Protein AF-A0A820EG96-F1 (afdb_monomer_lite)

Organism: NCBI:txid433720

Sequence (138 aa):
MASVIARRNSLLDKIDKATQRHNLHNPLIAQINEWEDMMIEKIKIVADNTRQQVSQLVNSKRTKLSDDFKRFSQELANLRETENFIEADLNQMKYKLNEFNHELKHITKPVLVELHTELSNQIVWNQLIYVEEKSNHT

pLDDT: mean 74.97, std 13.77, range [34.19, 92.5]

Structure (mmCIF, N/CA/C/O backbone):
data_AF-A0A820EG96-F1
#
_entry.id   AF-A0A820EG96-F1
#
loop_
_atom_site.group_PDB
_atom_site.id
_atom_site.type_symbol
_atom_site.label_atom_id
_atom_site.label_alt_id
_atom_site.label_comp_id
_atom_site.label_asym_id
_atom_site.label_entity_id
_atom_site.label_seq_id
_atom_site.pdbx_PDB_ins_code
_atom_site.Cartn_x
_atom_site.Cartn_y
_atom_site.Cartn_z
_atom_site.occupancy
_atom_site.B_iso_or_equiv
_atom_site.auth_seq_id
_atom_site.auth_comp_id
_atom_site.auth_asym_id
_atom_site.auth_atom_id
_atom_site.pdbx_PDB_model_num
ATOM 1 N N . MET A 1 1 ? 46.942 -15.707 -59.838 1.00 58.66 1 MET A N 1
ATOM 2 C CA . MET A 1 1 ? 45.638 -16.007 -59.193 1.00 58.66 1 MET A CA 1
ATOM 3 C C . MET A 1 1 ? 45.721 -16.034 -57.669 1.00 58.66 1 MET A C 1
ATOM 5 O O . MET A 1 1 ? 44.940 -15.328 -57.045 1.00 58.66 1 MET A O 1
ATOM 9 N N . ALA A 1 2 ? 46.670 -16.755 -57.059 1.00 68.75 2 ALA A N 1
ATOM 10 C CA . ALA A 1 2 ? 46.791 -16.850 -55.594 1.00 68.75 2 ALA A CA 1
ATOM 11 C C . ALA A 1 2 ? 46.919 -15.490 -54.866 1.00 68.75 2 ALA A C 1
ATOM 13 O O . ALA A 1 2 ? 46.276 -15.277 -53.842 1.00 68.75 2 ALA A O 1
ATOM 14 N N . SER A 1 3 ? 47.666 -14.531 -55.427 1.00 73.88 3 SER A N 1
ATOM 15 C CA . SER A 1 3 ? 47.844 -13.190 -54.839 1.00 73.88 3 SER A CA 1
ATOM 16 C C . SER A 1 3 ? 46.573 -12.330 -54.849 1.00 73.88 3 SER A C 1
ATOM 18 O O . SER A 1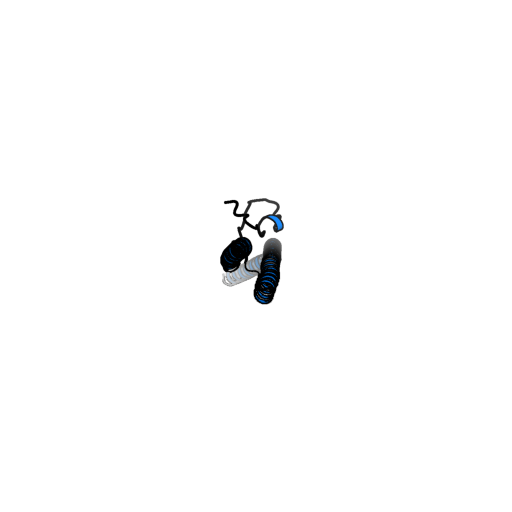 3 ? 46.343 -11.551 -53.927 1.00 73.88 3 SER A O 1
ATOM 20 N N . VAL A 1 4 ? 45.716 -12.494 -55.861 1.00 78.38 4 VAL A N 1
ATOM 21 C CA . VAL A 1 4 ? 44.434 -11.779 -55.971 1.00 78.38 4 VAL A CA 1
ATOM 22 C C . VAL A 1 4 ? 43.435 -12.330 -54.955 1.00 78.38 4 VAL A C 1
ATOM 24 O O . VAL A 1 4 ? 42.755 -11.558 -54.283 1.00 78.38 4 VAL A O 1
ATOM 27 N N . ILE A 1 5 ? 43.406 -13.654 -54.778 1.00 80.00 5 ILE A N 1
ATOM 28 C CA . ILE A 1 5 ? 42.559 -14.328 -53.785 1.00 80.00 5 ILE A CA 1
ATOM 29 C C . ILE A 1 5 ? 42.993 -13.950 -52.362 1.00 80.00 5 ILE A C 1
ATOM 31 O O . ILE A 1 5 ? 42.150 -13.586 -51.545 1.00 80.00 5 ILE A O 1
ATOM 35 N N . ALA A 1 6 ? 44.300 -13.937 -52.077 1.00 84.69 6 ALA A N 1
ATOM 36 C CA . ALA A 1 6 ? 44.825 -13.507 -50.780 1.00 84.69 6 ALA A CA 1
ATOM 37 C C . ALA A 1 6 ? 44.468 -12.042 -50.466 1.00 84.69 6 ALA A C 1
ATOM 39 O O . ALA A 1 6 ? 44.037 -11.724 -49.357 1.00 84.69 6 ALA A O 1
ATOM 40 N N . ARG A 1 7 ? 44.574 -11.151 -51.461 1.00 82.31 7 ARG A N 1
ATOM 41 C CA . ARG A 1 7 ? 44.208 -9.736 -51.309 1.00 82.31 7 ARG A CA 1
ATOM 42 C C . ARG A 1 7 ? 42.705 -9.546 -51.095 1.00 82.31 7 ARG A C 1
ATOM 44 O O . ARG A 1 7 ? 42.323 -8.757 -50.237 1.00 82.31 7 ARG A O 1
ATOM 51 N N . ARG A 1 8 ? 41.864 -10.295 -51.818 1.00 84.31 8 ARG A N 1
ATOM 52 C CA . ARG A 1 8 ? 40.404 -10.319 -51.626 1.00 84.31 8 ARG A CA 1
ATOM 53 C C . ARG A 1 8 ? 40.036 -10.787 -50.216 1.00 84.31 8 ARG A C 1
ATOM 55 O O . ARG A 1 8 ? 39.231 -10.139 -49.560 1.00 84.31 8 ARG A O 1
ATOM 62 N N . ASN A 1 9 ? 40.650 -11.863 -49.732 1.00 85.69 9 ASN A N 1
ATOM 63 C CA . ASN A 1 9 ? 40.362 -12.398 -48.400 1.00 85.69 9 ASN A CA 1
ATOM 64 C C . ASN A 1 9 ? 40.822 -11.444 -47.286 1.00 85.69 9 ASN A C 1
ATOM 66 O O . ASN A 1 9 ? 40.102 -11.252 -46.314 1.00 85.69 9 ASN A O 1
ATOM 70 N N . SER A 1 10 ? 41.966 -10.772 -47.457 1.00 88.12 10 SER A N 1
ATOM 71 C CA . SER A 1 10 ? 42.413 -9.729 -46.522 1.00 88.12 10 SER A CA 1
ATOM 72 C C . SER A 1 10 ? 41.486 -8.506 -46.510 1.00 88.12 10 SER A C 1
ATOM 74 O O . SER A 1 10 ? 41.287 -7.897 -45.462 1.00 88.12 10 SER A O 1
ATOM 76 N N . LEU A 1 11 ? 40.912 -8.140 -47.659 1.00 82.69 11 LEU A N 1
ATOM 77 C CA . LEU A 1 11 ? 39.917 -7.070 -47.746 1.00 82.69 11 LEU A CA 1
ATOM 78 C C . LEU A 1 11 ? 38.616 -7.443 -47.031 1.00 82.69 11 LEU A C 1
ATOM 80 O O . LEU A 1 11 ? 38.100 -6.618 -46.285 1.00 82.69 11 LEU A O 1
ATOM 84 N N . LEU A 1 12 ? 38.130 -8.672 -47.209 1.00 82.94 12 LEU A N 1
ATOM 85 C CA . LEU A 1 12 ? 36.940 -9.163 -46.507 1.00 82.94 12 LEU A CA 1
ATOM 86 C C . LEU A 1 12 ? 37.137 -9.157 -44.990 1.00 82.94 12 LEU A C 1
ATOM 88 O O . LEU A 1 12 ? 36.329 -8.569 -44.286 1.00 82.94 12 LEU A O 1
ATOM 92 N N . ASP A 1 13 ? 38.266 -9.671 -44.499 1.00 88.94 13 ASP A N 1
ATOM 93 C CA . ASP A 1 13 ? 38.586 -9.661 -43.064 1.00 88.94 13 ASP A CA 1
ATOM 94 C C . ASP A 1 13 ? 38.656 -8.233 -42.482 1.00 88.94 13 ASP A C 1
ATOM 96 O O . ASP A 1 13 ? 38.220 -7.980 -41.359 1.00 88.94 13 ASP A O 1
ATOM 100 N N . LYS A 1 14 ? 39.154 -7.258 -43.256 1.00 87.25 14 LYS A N 1
ATOM 101 C CA . LYS A 1 14 ? 39.162 -5.844 -42.844 1.00 87.25 14 LYS A CA 1
ATOM 102 C C . LYS A 1 14 ? 37.763 -5.232 -42.806 1.00 87.25 14 LYS A C 1
ATOM 104 O O . LYS A 1 14 ? 37.487 -4.453 -41.895 1.00 87.25 14 LYS A O 1
ATOM 109 N N . ILE A 1 15 ? 36.909 -5.563 -43.774 1.00 79.62 15 ILE A N 1
ATOM 110 C CA . ILE A 1 15 ? 35.516 -5.103 -43.819 1.00 79.62 15 ILE A CA 1
ATOM 111 C C . ILE A 1 15 ? 34.740 -5.701 -42.645 1.00 79.62 15 ILE A C 1
ATOM 113 O O . ILE A 1 15 ? 34.111 -4.952 -41.904 1.00 79.62 15 ILE A O 1
ATOM 117 N N . ASP A 1 16 ? 34.864 -7.005 -42.401 1.00 79.75 16 ASP A N 1
ATOM 118 C CA . ASP A 1 16 ? 34.171 -7.687 -41.305 1.00 79.75 16 ASP A CA 1
ATOM 119 C C . ASP A 1 16 ? 34.579 -7.118 -39.940 1.00 79.75 16 ASP A C 1
ATOM 121 O O . ASP A 1 16 ? 33.723 -6.812 -39.107 1.00 79.75 16 ASP A O 1
ATOM 125 N N . LYS A 1 17 ? 35.878 -6.862 -39.729 1.00 79.88 17 LYS A N 1
ATOM 126 C CA . LYS A 1 17 ? 36.381 -6.218 -38.503 1.00 79.88 17 LYS A CA 1
ATOM 127 C C . LYS A 1 17 ? 35.896 -4.776 -38.343 1.00 79.88 17 LYS A C 1
ATOM 129 O O . LYS A 1 17 ? 35.625 -4.351 -37.219 1.00 79.88 17 LYS A O 1
ATOM 134 N N . ALA A 1 18 ? 35.797 -4.015 -39.433 1.00 72.06 18 ALA A N 1
ATOM 135 C CA . ALA A 1 18 ? 35.291 -2.645 -39.399 1.00 72.06 18 ALA A CA 1
ATOM 136 C C . ALA A 1 18 ? 33.786 -2.607 -39.086 1.00 72.06 18 ALA A C 1
ATOM 138 O O . ALA A 1 18 ? 33.365 -1.840 -38.222 1.00 72.06 18 ALA A O 1
ATOM 139 N N . THR A 1 19 ? 32.997 -3.484 -39.709 1.00 68.62 19 THR A N 1
ATOM 140 C CA . THR A 1 19 ? 31.553 -3.608 -39.472 1.00 68.62 19 THR A CA 1
ATOM 141 C C . THR A 1 19 ? 31.256 -4.095 -38.050 1.00 68.62 19 THR A C 1
ATOM 143 O O . THR A 1 19 ? 30.391 -3.535 -37.378 1.00 68.62 19 THR A O 1
ATOM 146 N N . GLN A 1 20 ? 32.013 -5.068 -37.529 1.00 67.44 20 GLN A N 1
ATOM 147 C CA . GLN A 1 20 ? 31.872 -5.515 -36.136 1.00 67.44 20 GLN A CA 1
ATOM 148 C C . GLN A 1 20 ? 32.204 -4.407 -35.129 1.00 67.44 20 GLN A C 1
ATOM 150 O O . GLN A 1 20 ? 31.456 -4.214 -34.172 1.00 67.44 20 GLN A O 1
ATOM 155 N N . ARG A 1 21 ? 33.276 -3.632 -35.352 1.00 62.66 21 ARG A N 1
ATOM 156 C CA . ARG A 1 21 ? 33.586 -2.462 -34.510 1.00 62.66 21 ARG A CA 1
ATOM 157 C C . ARG A 1 21 ? 32.490 -1.403 -34.571 1.00 62.66 21 ARG A C 1
ATOM 159 O O . ARG A 1 21 ? 32.149 -0.845 -33.537 1.00 62.66 21 ARG A O 1
ATOM 166 N N . HIS A 1 22 ? 31.918 -1.152 -35.746 1.00 60.16 22 HIS A N 1
ATOM 167 C CA . HIS A 1 22 ? 30.847 -0.171 -35.907 1.00 60.16 22 HIS A CA 1
ATOM 168 C C . HIS A 1 22 ? 29.556 -0.584 -35.177 1.00 60.16 22 HIS A C 1
ATOM 170 O O . HIS A 1 22 ? 28.838 0.275 -34.673 1.00 60.16 22 HIS A O 1
ATOM 176 N N . ASN A 1 23 ? 29.278 -1.885 -35.064 1.00 57.91 23 ASN A N 1
ATOM 177 C CA . ASN A 1 23 ? 28.134 -2.395 -34.301 1.00 57.91 23 ASN A CA 1
ATOM 178 C C . ASN A 1 23 ? 28.375 -2.376 -32.780 1.00 57.91 23 ASN A C 1
ATOM 180 O O . ASN A 1 23 ? 27.448 -2.107 -32.025 1.00 57.91 23 ASN A O 1
ATOM 184 N N . LEU A 1 24 ? 29.616 -2.598 -32.328 1.00 58.91 24 LEU A N 1
ATOM 185 C CA . LEU A 1 24 ? 30.023 -2.504 -30.914 1.00 58.91 24 LEU A CA 1
ATOM 186 C C . LEU A 1 24 ? 30.195 -1.058 -30.408 1.00 58.91 24 LEU A C 1
ATOM 188 O O . LEU A 1 24 ? 30.266 -0.830 -29.203 1.00 58.91 24 LEU A O 1
ATOM 192 N N . HIS A 1 25 ? 30.303 -0.086 -31.314 1.00 60.56 25 HIS A N 1
ATOM 193 C CA . HIS A 1 25 ? 30.549 1.328 -31.011 1.00 60.56 25 HIS A CA 1
ATOM 194 C C . HIS A 1 25 ? 29.555 2.242 -31.739 1.00 60.56 25 HIS A C 1
ATOM 196 O O . HIS A 1 25 ? 29.903 3.339 -32.175 1.00 60.56 25 HIS A O 1
ATOM 202 N N . ASN A 1 26 ? 28.309 1.790 -31.905 1.00 73.50 26 ASN A N 1
ATOM 203 C CA . ASN A 1 26 ? 27.265 2.644 -32.450 1.00 73.50 26 ASN A CA 1
ATOM 204 C C . ASN A 1 26 ? 26.759 3.587 -31.338 1.00 73.50 26 ASN A C 1
ATOM 206 O O . ASN A 1 26 ? 26.132 3.110 -30.388 1.00 73.50 26 ASN A O 1
ATOM 210 N N . PRO A 1 27 ? 26.986 4.909 -31.439 1.00 79.38 27 PRO A N 1
ATOM 211 C CA . PRO A 1 27 ? 26.570 5.865 -30.414 1.00 79.38 27 PRO A CA 1
ATOM 212 C C . PRO A 1 27 ? 25.050 5.904 -30.215 1.00 79.38 27 PRO A C 1
ATOM 214 O O . PRO A 1 27 ? 24.599 6.306 -29.147 1.00 79.38 27 PRO A O 1
ATOM 217 N N . LEU A 1 28 ? 24.255 5.478 -31.205 1.00 78.19 28 LEU A N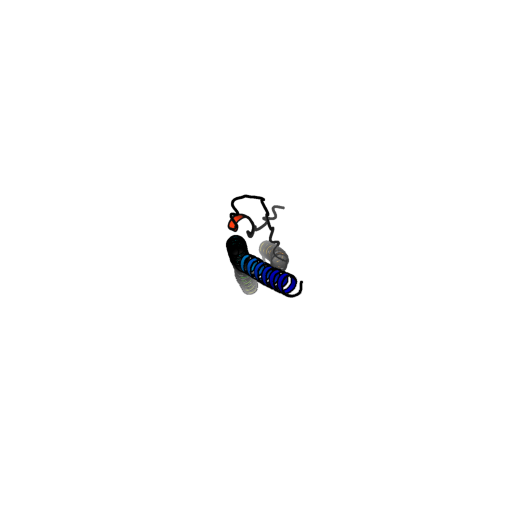 1
ATOM 218 C CA . LEU A 1 28 ? 22.803 5.348 -31.061 1.00 78.19 28 LEU A CA 1
ATOM 219 C C . LEU A 1 28 ? 22.427 4.156 -30.179 1.00 78.19 28 LEU A C 1
ATOM 221 O O . LEU A 1 28 ? 21.530 4.281 -29.360 1.00 78.19 28 LEU A O 1
ATOM 225 N N . ILE A 1 29 ? 23.131 3.025 -30.301 1.00 76.88 29 ILE A N 1
ATOM 226 C CA . ILE A 1 29 ? 22.890 1.852 -29.445 1.00 76.88 29 ILE A CA 1
ATOM 227 C C . ILE A 1 29 ? 23.272 2.169 -27.997 1.00 76.88 29 ILE A C 1
ATOM 229 O O . ILE A 1 29 ? 22.538 1.818 -27.083 1.00 76.88 29 ILE A O 1
ATOM 233 N N . ALA A 1 30 ? 24.369 2.903 -27.783 1.00 79.50 30 ALA A N 1
ATOM 234 C CA . ALA A 1 30 ? 24.741 3.370 -26.449 1.00 79.50 30 ALA A CA 1
ATOM 235 C C . ALA A 1 30 ? 23.665 4.285 -25.831 1.00 79.50 30 ALA A C 1
ATOM 237 O O . ALA A 1 30 ? 23.293 4.088 -24.679 1.00 79.50 30 ALA A O 1
ATOM 238 N N . GLN A 1 31 ? 23.123 5.231 -26.608 1.00 81.81 31 GLN A N 1
ATOM 239 C CA . GLN A 1 31 ? 22.036 6.112 -26.160 1.00 81.81 31 GLN A CA 1
ATOM 240 C C . GLN A 1 31 ? 20.731 5.355 -25.882 1.00 81.81 31 GLN A C 1
ATOM 242 O O . GLN A 1 31 ? 20.023 5.695 -24.939 1.00 81.81 31 GLN A O 1
ATOM 247 N N . ILE A 1 32 ? 20.406 4.334 -26.684 1.00 78.19 32 ILE A N 1
ATOM 248 C CA . ILE A 1 32 ? 19.237 3.474 -26.450 1.00 78.19 32 ILE A CA 1
ATOM 249 C C . ILE A 1 32 ? 19.396 2.732 -25.124 1.00 78.19 32 ILE A C 1
ATOM 251 O O . ILE A 1 32 ? 18.495 2.803 -24.297 1.00 78.19 32 ILE A O 1
ATOM 255 N N . ASN A 1 33 ? 20.552 2.108 -24.889 1.00 79.19 33 ASN A N 1
ATOM 256 C CA . ASN A 1 33 ? 20.817 1.395 -23.639 1.00 79.19 33 ASN A CA 1
ATOM 257 C C . ASN A 1 33 ? 20.742 2.336 -22.424 1.00 79.19 33 ASN A C 1
ATOM 259 O O . ASN A 1 33 ? 20.121 2.001 -21.422 1.00 79.19 33 ASN A O 1
ATOM 263 N N . GLU A 1 34 ? 21.320 3.538 -22.519 1.00 85.75 34 GLU A N 1
ATOM 264 C CA . GLU A 1 34 ? 21.248 4.541 -21.447 1.00 85.75 34 GLU A CA 1
ATOM 265 C C . GLU A 1 34 ? 19.800 4.976 -21.167 1.00 85.75 34 GLU A C 1
ATOM 267 O O . GLU A 1 34 ? 19.391 5.124 -20.012 1.00 85.75 34 GLU A O 1
ATOM 272 N N . TRP A 1 35 ? 18.997 5.150 -22.220 1.00 87.62 35 TRP A N 1
ATOM 273 C CA . TRP A 1 35 ? 17.581 5.471 -22.083 1.00 87.62 35 TRP A CA 1
ATOM 274 C C . TRP A 1 35 ? 16.786 4.323 -21.446 1.00 87.62 35 TRP A C 1
ATOM 276 O O . TRP A 1 35 ? 15.955 4.577 -20.571 1.00 87.62 35 TRP A O 1
ATOM 286 N N . GLU A 1 36 ? 17.056 3.076 -21.837 1.00 82.00 36 GLU A N 1
ATOM 287 C CA . GLU A 1 36 ? 16.449 1.876 -21.251 1.00 82.00 36 GLU A CA 1
ATOM 288 C C . GLU A 1 36 ? 16.784 1.751 -19.760 1.00 82.00 36 GLU A C 1
ATOM 290 O O . GLU A 1 36 ? 15.872 1.605 -18.940 1.00 82.00 36 GLU A O 1
ATOM 295 N N . ASP A 1 37 ? 18.057 1.903 -19.389 1.00 86.88 37 ASP A N 1
ATOM 296 C CA . ASP A 1 37 ? 18.511 1.855 -17.997 1.00 86.88 37 ASP A CA 1
ATOM 297 C C . ASP A 1 37 ? 17.854 2.959 -17.153 1.00 86.88 37 ASP A C 1
ATOM 299 O O . ASP A 1 37 ? 17.323 2.695 -16.069 1.00 86.88 37 ASP A O 1
ATOM 303 N N . MET A 1 38 ? 17.805 4.193 -17.671 1.00 87.44 38 MET A N 1
ATOM 304 C CA . MET A 1 38 ? 17.130 5.312 -17.003 1.00 87.44 38 MET A CA 1
ATOM 305 C C . MET A 1 38 ? 15.635 5.030 -16.792 1.00 87.44 38 MET A C 1
ATOM 307 O O . MET A 1 38 ? 15.072 5.379 -15.749 1.00 87.44 38 MET A O 1
ATOM 311 N N . MET A 1 39 ? 14.966 4.439 -17.781 1.00 79.88 39 MET A N 1
ATOM 312 C CA . MET A 1 39 ? 13.540 4.122 -17.698 1.00 79.88 39 MET A CA 1
ATOM 313 C C . MET A 1 39 ? 13.266 3.014 -16.682 1.00 79.88 39 MET A C 1
ATOM 315 O O . MET A 1 39 ? 12.356 3.158 -15.862 1.00 79.88 39 MET A O 1
ATOM 319 N N . ILE A 1 40 ? 14.080 1.955 -16.677 1.00 81.25 40 ILE A N 1
ATOM 320 C CA . ILE A 1 40 ? 14.006 0.881 -15.679 1.00 81.25 40 ILE A CA 1
ATOM 321 C C . ILE A 1 40 ? 14.159 1.457 -14.270 1.00 81.25 40 ILE A C 1
ATOM 323 O O . ILE A 1 40 ? 13.389 1.105 -13.374 1.00 81.25 40 ILE A O 1
ATOM 327 N N . GLU A 1 41 ? 15.110 2.368 -14.069 1.00 86.00 41 GLU A N 1
ATOM 328 C CA . GLU A 1 41 ? 15.346 2.969 -12.760 1.00 86.00 41 GLU A CA 1
ATOM 329 C C . GLU A 1 41 ? 14.169 3.835 -12.295 1.00 86.00 41 GLU A C 1
ATOM 331 O O . GLU A 1 41 ? 13.709 3.707 -11.160 1.00 86.00 41 GLU A O 1
ATOM 336 N N . LYS A 1 42 ? 13.590 4.652 -13.184 1.00 81.69 42 LYS A N 1
ATOM 337 C CA . LYS A 1 42 ? 12.382 5.432 -12.863 1.00 81.69 42 LYS A CA 1
ATOM 338 C C . LYS A 1 42 ? 11.215 4.536 -12.460 1.00 81.69 42 LYS A C 1
ATOM 340 O O . LYS A 1 42 ? 10.536 4.836 -11.479 1.00 81.69 42 LYS A O 1
ATOM 345 N N . ILE A 1 43 ? 11.002 3.431 -13.175 1.00 79.31 43 ILE A N 1
ATOM 346 C CA . ILE A 1 43 ? 9.944 2.466 -12.853 1.00 79.31 43 ILE A CA 1
ATOM 347 C C . ILE A 1 43 ? 10.171 1.861 -11.464 1.00 79.31 43 ILE A C 1
ATOM 349 O O . ILE A 1 43 ? 9.222 1.770 -10.685 1.00 79.31 43 ILE A O 1
ATOM 353 N N . LYS A 1 44 ? 11.412 1.488 -11.122 1.00 81.75 44 LYS A N 1
ATOM 354 C CA . LYS A 1 44 ? 11.746 0.969 -9.786 1.00 81.75 44 LYS A CA 1
ATOM 355 C C . LYS A 1 44 ? 11.448 1.988 -8.692 1.00 81.75 44 LYS A C 1
ATOM 357 O O . LYS A 1 44 ? 10.741 1.652 -7.747 1.00 81.75 44 LYS A O 1
ATOM 362 N N . ILE A 1 45 ? 11.910 3.229 -8.856 1.00 82.75 45 ILE A N 1
ATOM 363 C CA . ILE A 1 45 ? 11.682 4.312 -7.888 1.00 82.75 45 ILE A CA 1
ATOM 364 C C . ILE A 1 45 ? 10.186 4.520 -7.653 1.00 82.75 45 ILE A C 1
ATOM 366 O O . ILE A 1 45 ? 9.737 4.629 -6.513 1.00 82.75 45 ILE A O 1
ATOM 370 N N . VAL A 1 46 ? 9.396 4.562 -8.725 1.00 79.44 46 VAL A N 1
ATOM 371 C CA . VAL A 1 46 ? 7.948 4.772 -8.628 1.00 79.44 46 VAL A CA 1
ATOM 372 C C . VAL A 1 46 ? 7.289 3.585 -7.933 1.00 79.44 46 VAL A C 1
ATOM 374 O O . VAL A 1 46 ? 6.517 3.790 -7.002 1.00 79.44 46 VAL A O 1
ATOM 377 N N . ALA A 1 47 ? 7.644 2.354 -8.307 1.00 78.19 47 ALA A N 1
ATOM 378 C CA . ALA A 1 47 ? 7.116 1.153 -7.669 1.00 78.19 47 ALA A CA 1
ATOM 379 C C . ALA A 1 47 ? 7.442 1.096 -6.166 1.00 78.19 47 ALA A C 1
ATOM 381 O O . ALA A 1 47 ? 6.576 0.744 -5.362 1.00 78.19 47 ALA A O 1
ATOM 382 N N . ASP A 1 48 ? 8.662 1.462 -5.772 1.00 82.19 48 ASP A N 1
ATOM 383 C CA . ASP A 1 48 ? 9.073 1.494 -4.368 1.00 82.19 48 ASP A CA 1
ATOM 384 C C . ASP A 1 48 ? 8.354 2.597 -3.588 1.00 82.19 48 ASP A C 1
ATOM 386 O O . ASP A 1 48 ? 7.845 2.339 -2.493 1.00 82.19 48 ASP A O 1
ATOM 390 N N . ASN A 1 49 ? 8.194 3.782 -4.179 1.00 82.00 49 ASN A N 1
ATOM 391 C CA . ASN A 1 49 ? 7.401 4.860 -3.592 1.00 82.00 49 ASN A CA 1
ATOM 392 C C . ASN A 1 49 ? 5.939 4.439 -3.388 1.00 82.00 49 ASN A C 1
ATOM 394 O O . ASN A 1 49 ? 5.386 4.647 -2.307 1.00 82.00 49 ASN A O 1
ATOM 398 N N . THR A 1 50 ? 5.316 3.795 -4.379 1.00 77.88 50 THR A N 1
ATOM 399 C CA . THR A 1 50 ? 3.947 3.280 -4.253 1.00 77.88 50 THR A CA 1
ATOM 400 C C . THR A 1 50 ? 3.857 2.233 -3.144 1.00 77.88 50 THR A C 1
ATOM 402 O O . THR A 1 50 ? 2.965 2.312 -2.300 1.00 77.88 50 THR A O 1
ATOM 405 N N . ARG A 1 51 ? 4.794 1.275 -3.074 1.00 80.94 51 ARG A N 1
ATOM 406 C CA . ARG A 1 51 ? 4.832 0.277 -1.986 1.00 80.94 51 ARG A CA 1
ATOM 407 C C . ARG A 1 51 ? 4.933 0.940 -0.618 1.00 80.94 51 ARG A C 1
ATOM 409 O O . ARG A 1 51 ? 4.242 0.525 0.313 1.00 80.94 51 ARG A O 1
ATOM 416 N N . GLN A 1 52 ? 5.765 1.971 -0.492 1.00 84.81 52 GLN A N 1
ATOM 417 C CA . GLN A 1 52 ? 5.913 2.711 0.753 1.00 84.81 52 GLN A CA 1
ATOM 418 C C . GLN A 1 52 ? 4.612 3.427 1.138 1.00 84.81 52 GLN A C 1
ATOM 420 O O . GLN A 1 52 ? 4.193 3.321 2.290 1.00 84.81 52 GLN A O 1
ATOM 425 N N . GLN A 1 53 ? 3.940 4.086 0.191 1.00 82.06 53 GLN A N 1
ATOM 426 C CA . GLN A 1 53 ? 2.645 4.736 0.427 1.00 82.06 53 GLN A CA 1
ATOM 427 C C . GLN A 1 53 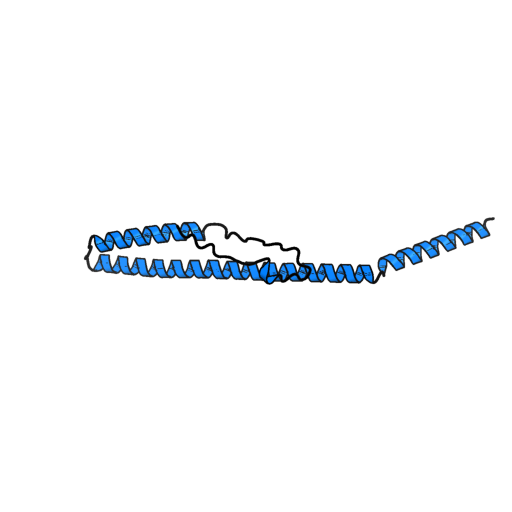? 1.568 3.731 0.859 1.00 82.06 53 GLN A C 1
ATOM 429 O O . GLN A 1 53 ? 0.868 3.971 1.843 1.00 82.06 53 GLN A O 1
ATOM 434 N N . VAL A 1 54 ? 1.477 2.571 0.193 1.00 81.88 54 VAL A N 1
ATOM 435 C CA . VAL A 1 54 ? 0.555 1.490 0.589 1.00 81.88 54 VAL A CA 1
ATOM 436 C C . VAL A 1 54 ? 0.862 1.013 2.007 1.00 81.88 54 VAL A C 1
ATOM 438 O O . VAL A 1 54 ? -0.044 0.898 2.829 1.00 81.88 54 VAL A O 1
ATOM 441 N N . SER A 1 55 ? 2.136 0.766 2.320 1.00 83.31 55 SER A N 1
ATOM 442 C CA . SER A 1 55 ? 2.557 0.320 3.651 1.00 83.31 55 SER A CA 1
ATOM 443 C C . SER A 1 55 ? 2.191 1.342 4.731 1.00 83.31 55 SER A C 1
ATOM 445 O O . SER A 1 55 ? 1.638 0.981 5.769 1.00 83.31 55 SER A O 1
ATOM 447 N N . GLN A 1 56 ? 2.423 2.633 4.475 1.00 85.62 56 GLN A N 1
ATOM 448 C CA . GLN A 1 56 ? 2.044 3.715 5.385 1.00 85.62 56 GLN A CA 1
ATOM 449 C C . GLN A 1 56 ? 0.529 3.780 5.606 1.00 85.62 56 GLN A C 1
ATOM 451 O O . GLN A 1 56 ? 0.097 3.888 6.754 1.00 85.62 56 GLN A O 1
ATOM 456 N N . LEU A 1 57 ? -0.274 3.655 4.545 1.00 83.56 57 LEU A N 1
ATOM 457 C CA . LEU A 1 57 ? -1.736 3.657 4.631 1.00 83.56 57 LEU A CA 1
ATOM 458 C C . LEU A 1 57 ? -2.275 2.447 5.409 1.00 83.56 57 LEU A C 1
ATOM 460 O O . LEU A 1 57 ? -3.159 2.582 6.251 1.00 83.56 57 LEU A O 1
ATOM 464 N N . VAL A 1 58 ? -1.743 1.251 5.155 1.00 83.69 58 VAL A N 1
ATOM 465 C CA . VAL A 1 58 ? -2.147 0.039 5.885 1.00 83.69 58 VAL A CA 1
ATOM 466 C C . VAL A 1 58 ? -1.765 0.153 7.361 1.00 83.69 58 VAL A C 1
ATOM 468 O O . VAL A 1 58 ? -2.572 -0.167 8.235 1.00 83.69 58 VAL A O 1
ATOM 471 N N . ASN A 1 59 ? -0.562 0.651 7.653 1.00 86.31 59 ASN A N 1
ATOM 472 C CA . ASN A 1 59 ? -0.105 0.842 9.025 1.00 86.31 59 ASN A CA 1
ATOM 473 C C . ASN A 1 59 ? -0.936 1.896 9.765 1.00 86.31 59 ASN A C 1
ATOM 475 O O . ASN A 1 59 ? -1.303 1.660 10.912 1.00 86.31 59 ASN A O 1
ATOM 479 N N . SER A 1 60 ? -1.289 3.015 9.127 1.00 87.12 60 SER A N 1
ATOM 480 C CA . SER A 1 60 ? -2.123 4.044 9.760 1.00 87.12 60 SER A CA 1
ATOM 481 C C . SER A 1 60 ? -3.524 3.519 10.086 1.00 87.12 60 SER A C 1
ATOM 483 O O . SER A 1 60 ? -3.990 3.695 11.212 1.00 87.12 60 SER A O 1
ATOM 485 N N . LYS A 1 61 ? -4.157 2.786 9.158 1.00 85.31 61 LYS A N 1
ATOM 486 C CA . LYS A 1 61 ? -5.446 2.114 9.391 1.00 85.31 61 LYS A CA 1
ATOM 487 C C . LYS A 1 61 ? -5.369 1.107 10.533 1.00 85.31 61 LYS A C 1
ATOM 489 O O . LYS A 1 61 ? -6.249 1.077 11.389 1.00 85.31 61 LYS A O 1
ATOM 494 N N . ARG A 1 62 ? -4.301 0.305 10.577 1.00 85.56 62 ARG A N 1
ATOM 495 C CA . ARG A 1 62 ? -4.080 -0.679 11.642 1.00 85.56 62 ARG A CA 1
ATOM 496 C C . ARG A 1 62 ? -3.910 -0.017 13.009 1.00 85.56 62 ARG A C 1
ATOM 498 O O . ARG A 1 62 ? -4.501 -0.492 13.975 1.00 85.56 62 ARG A O 1
ATOM 505 N N . THR A 1 63 ? -3.121 1.052 13.094 1.00 90.50 63 THR A N 1
ATOM 506 C CA . THR A 1 63 ? -2.926 1.805 14.341 1.00 90.50 63 THR A CA 1
ATOM 507 C C . THR A 1 63 ? -4.242 2.402 14.820 1.00 90.50 63 THR A C 1
ATOM 509 O O . THR A 1 63 ? -4.616 2.181 15.967 1.00 90.50 63 THR A O 1
ATOM 512 N N . LYS A 1 64 ? -4.991 3.059 13.926 1.00 89.19 64 LYS A N 1
ATOM 513 C CA . LYS A 1 64 ? -6.295 3.640 14.261 1.00 89.19 64 LYS A CA 1
ATOM 514 C C . LYS A 1 64 ? -7.263 2.587 14.813 1.00 89.19 64 LYS A C 1
ATOM 516 O O . LYS A 1 64 ? -7.793 2.767 15.902 1.00 89.19 64 LYS A O 1
ATOM 521 N N . LEU A 1 65 ? -7.415 1.456 14.118 1.00 87.75 65 LEU A N 1
ATOM 522 C CA . LEU A 1 65 ? -8.265 0.352 14.574 1.00 87.75 65 LEU A CA 1
ATOM 523 C C . LEU A 1 65 ? -7.832 -0.180 15.951 1.00 87.75 65 LEU A C 1
ATOM 525 O O . LEU A 1 65 ? -8.670 -0.494 16.793 1.00 87.75 65 LEU A O 1
ATOM 529 N N . SER A 1 66 ? -6.523 -0.280 16.195 1.00 88.94 66 SER A N 1
ATOM 530 C CA . SER A 1 66 ? -5.990 -0.708 17.491 1.00 88.94 66 SER A CA 1
ATOM 531 C C . SER A 1 66 ? -6.350 0.270 18.613 1.00 88.94 66 SER A C 1
ATOM 533 O O . SER A 1 66 ? -6.723 -0.163 19.706 1.00 88.94 66 SER A O 1
ATOM 535 N N . ASP A 1 67 ? -6.241 1.572 18.360 1.00 92.50 67 ASP A N 1
ATOM 536 C CA . ASP A 1 67 ? -6.568 2.614 19.335 1.00 92.50 67 ASP A CA 1
ATOM 537 C C . ASP A 1 67 ? -8.075 2.658 19.622 1.00 92.50 67 ASP A C 1
ATOM 539 O O . ASP A 1 67 ? -8.484 2.678 20.788 1.00 92.50 67 ASP A O 1
ATOM 543 N N . ASP A 1 68 ? -8.902 2.578 18.578 1.00 88.31 68 ASP A N 1
ATOM 544 C CA . ASP A 1 68 ? -10.360 2.544 18.702 1.00 88.31 68 ASP A CA 1
ATOM 545 C C . ASP A 1 68 ? -10.823 1.294 19.471 1.00 88.31 68 ASP A C 1
ATOM 547 O O . ASP A 1 68 ? -11.657 1.389 20.378 1.00 88.31 68 ASP A O 1
ATOM 551 N N . PHE A 1 69 ? -10.224 0.127 19.202 1.00 88.88 69 PHE A N 1
ATOM 552 C CA . PHE A 1 69 ? -10.519 -1.106 19.936 1.00 88.88 69 PHE A CA 1
ATOM 553 C C . PHE A 1 69 ? -10.090 -1.033 21.409 1.00 88.88 69 PHE A C 1
ATOM 555 O O . PHE A 1 69 ? -10.799 -1.514 22.301 1.00 88.88 69 PHE A O 1
ATOM 562 N N . LYS A 1 70 ? -8.939 -0.412 21.696 1.00 91.88 70 LYS A N 1
ATOM 563 C CA . LYS A 1 70 ? -8.468 -0.196 23.071 1.00 91.88 70 LYS A CA 1
ATOM 564 C C . LYS A 1 70 ? -9.439 0.689 23.848 1.00 91.88 70 LYS A C 1
ATOM 566 O O . LYS A 1 70 ? -9.798 0.350 24.975 1.00 91.88 70 LYS A O 1
ATOM 571 N N . ARG A 1 71 ? -9.900 1.782 23.237 1.00 89.94 71 ARG A N 1
ATOM 572 C CA . ARG A 1 71 ? -10.898 2.674 23.833 1.00 89.94 71 ARG A CA 1
ATOM 573 C C . ARG A 1 71 ? -12.228 1.956 24.057 1.00 89.94 71 ARG A C 1
ATOM 575 O O . ARG A 1 71 ? -12.778 2.041 25.149 1.00 89.94 71 ARG A O 1
ATOM 582 N N . PHE A 1 72 ? -12.709 1.195 23.075 1.00 88.44 72 PHE A N 1
ATOM 583 C CA . PHE A 1 72 ? -13.908 0.366 23.223 1.00 88.44 72 PHE A CA 1
ATOM 584 C C . PHE A 1 72 ? -13.791 -0.621 24.396 1.00 88.44 72 PHE A C 1
ATOM 586 O O . PHE A 1 72 ? -14.714 -0.754 25.197 1.00 88.44 72 PHE A O 1
ATOM 593 N N . SER A 1 73 ? -12.635 -1.270 24.542 1.00 87.00 73 SER A N 1
ATOM 594 C CA . SER A 1 73 ? -12.380 -2.207 25.643 1.00 87.00 73 SER A CA 1
ATOM 595 C C . SER A 1 73 ? -12.388 -1.516 27.012 1.00 87.00 73 SER A C 1
ATOM 597 O O . SER A 1 73 ? -12.867 -2.092 27.986 1.00 87.00 73 SER A O 1
ATOM 599 N N . GLN A 1 74 ? -11.895 -0.277 27.095 1.00 89.25 74 GLN A N 1
ATOM 600 C CA . GLN A 1 74 ? -11.958 0.536 28.314 1.00 89.25 74 GLN A CA 1
ATOM 601 C C . GLN A 1 74 ? -13.392 0.964 28.644 1.00 89.25 74 GLN A C 1
ATOM 603 O O . GLN A 1 74 ? -13.811 0.847 29.791 1.00 89.25 74 GLN A O 1
ATOM 608 N N . GLU A 1 75 ? -14.164 1.406 27.647 1.00 86.06 75 GLU A N 1
ATOM 609 C CA . GLU A 1 75 ? -15.589 1.721 27.817 1.00 86.06 75 GLU A CA 1
ATOM 610 C C . GLU A 1 75 ? -16.362 0.494 28.345 1.00 86.06 75 GLU A C 1
ATOM 612 O O . GLU A 1 75 ? -17.176 0.617 29.260 1.00 86.06 75 GLU A O 1
ATOM 617 N N . LEU A 1 76 ? -16.046 -0.706 27.841 1.00 84.12 76 LEU A N 1
ATOM 618 C CA . LEU A 1 76 ? -16.635 -1.967 28.298 1.00 84.12 76 LEU A CA 1
ATOM 619 C C . LEU A 1 76 ? -16.241 -2.341 29.733 1.00 84.12 76 LEU A C 1
ATOM 621 O O . LEU A 1 76 ? -17.091 -2.794 30.500 1.00 84.12 76 LEU A O 1
ATOM 625 N N . ALA A 1 77 ? -14.978 -2.136 30.111 1.00 85.94 77 ALA A N 1
ATOM 626 C CA . ALA A 1 77 ? -14.525 -2.352 31.483 1.00 85.94 77 ALA A CA 1
ATOM 627 C C . ALA A 1 77 ? -15.252 -1.421 32.467 1.00 85.94 77 ALA A C 1
ATOM 629 O O . ALA A 1 77 ? -15.785 -1.892 33.468 1.00 85.94 77 ALA A O 1
ATOM 630 N N . ASN A 1 78 ? -15.372 -0.135 32.130 1.00 85.56 78 ASN A N 1
ATOM 631 C CA . ASN A 1 78 ? -16.048 0.854 32.972 1.00 85.56 78 ASN A CA 1
ATOM 632 C C . ASN A 1 78 ? -17.544 0.542 33.153 1.00 85.56 78 ASN A C 1
ATOM 634 O O . ASN A 1 78 ? -18.078 0.655 34.255 1.00 85.56 78 ASN A O 1
ATOM 638 N N . LEU A 1 79 ? -18.235 0.120 32.089 1.00 82.44 79 LEU A N 1
ATOM 639 C CA . LEU A 1 79 ? -19.647 -0.278 32.174 1.00 82.44 79 LEU A CA 1
ATOM 640 C C . LEU A 1 79 ? -19.842 -1.528 33.037 1.00 82.44 79 LEU A C 1
ATOM 642 O O . LEU A 1 79 ? -20.792 -1.604 33.811 1.00 82.44 79 LEU A O 1
ATOM 646 N N . ARG A 1 80 ? -18.901 -2.477 32.968 1.00 79.94 80 ARG A N 1
ATOM 647 C CA . ARG A 1 80 ? -18.895 -3.640 33.859 1.00 79.94 80 ARG A CA 1
ATOM 648 C C . ARG A 1 80 ? -18.680 -3.252 35.321 1.00 79.94 80 ARG A C 1
ATOM 650 O O . ARG A 1 80 ? -19.347 -3.812 36.180 1.00 79.94 80 ARG A O 1
ATOM 657 N N . GLU A 1 81 ? -17.758 -2.337 35.603 1.00 81.25 81 GLU A N 1
ATOM 658 C CA . GLU A 1 81 ? -17.448 -1.892 36.970 1.00 81.25 81 GLU A CA 1
ATOM 659 C C . GLU A 1 81 ? -18.580 -1.081 37.603 1.00 81.2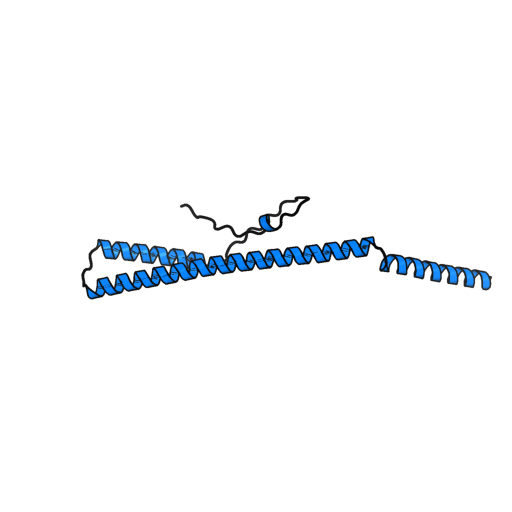5 81 GLU A C 1
ATOM 661 O O . GLU A 1 81 ? -18.798 -1.153 38.808 1.00 81.25 81 GLU A O 1
ATOM 666 N N . THR A 1 82 ? -19.309 -0.320 36.790 1.00 80.81 82 THR A N 1
ATOM 667 C CA . THR A 1 82 ? -20.420 0.519 37.255 1.00 80.81 82 THR A CA 1
ATOM 668 C C . THR A 1 82 ? -21.751 -0.229 37.349 1.00 80.81 82 THR A C 1
ATOM 670 O O . THR A 1 82 ? -22.722 0.359 37.818 1.00 80.81 82 THR A O 1
ATOM 673 N N . GLU A 1 83 ? -21.811 -1.489 36.888 1.00 70.75 83 GLU A N 1
ATOM 674 C CA . GLU A 1 83 ? -23.033 -2.307 36.725 1.00 70.75 83 GLU A CA 1
ATOM 675 C C . GLU A 1 83 ? -24.175 -1.584 35.981 1.00 70.75 83 GLU A C 1
ATOM 677 O O . GLU A 1 83 ? -25.333 -2.004 36.006 1.00 70.75 83 GLU A O 1
ATOM 682 N N . ASN A 1 84 ? -23.857 -0.492 35.284 1.00 66.75 84 ASN A N 1
ATOM 683 C CA . ASN A 1 84 ? -24.833 0.449 34.760 1.00 66.75 84 ASN A CA 1
ATOM 684 C C . ASN A 1 84 ? -25.149 0.100 33.305 1.00 66.75 84 ASN A C 1
ATOM 686 O O . ASN A 1 84 ? -24.801 0.816 32.371 1.00 66.75 84 ASN A O 1
ATOM 690 N N . PHE A 1 85 ? -25.750 -1.072 33.111 1.00 66.25 85 PHE A N 1
ATOM 691 C CA . PHE A 1 85 ? -26.102 -1.573 31.788 1.00 66.25 85 PHE A CA 1
ATOM 692 C C . PHE A 1 85 ? -27.447 -1.001 31.345 1.00 66.25 85 PHE A C 1
ATOM 694 O O . PHE A 1 85 ? -28.504 -1.554 31.652 1.00 66.25 85 PHE A O 1
ATOM 701 N N . ILE A 1 86 ? -27.413 0.094 30.589 1.00 77.31 86 ILE A N 1
ATOM 702 C CA . ILE A 1 86 ? -28.598 0.609 29.903 1.00 77.31 86 ILE A CA 1
ATOM 703 C C . ILE A 1 86 ? -28.671 -0.046 28.518 1.00 77.31 86 ILE A C 1
ATOM 705 O O . ILE A 1 86 ? -27.662 -0.234 27.838 1.00 77.31 86 ILE A O 1
ATOM 709 N N . GLU A 1 87 ? -29.873 -0.404 28.065 1.00 75.56 87 GLU A N 1
ATOM 710 C CA . GLU A 1 87 ? -30.092 -1.042 26.756 1.00 75.56 87 GLU A CA 1
ATOM 711 C C . GLU A 1 87 ? -29.511 -0.220 25.588 1.00 75.56 87 GLU A C 1
ATOM 713 O O . GLU A 1 87 ? -29.005 -0.775 24.610 1.00 75.56 87 GLU A O 1
ATOM 718 N N . ALA A 1 88 ? -29.514 1.109 25.717 1.00 77.06 88 ALA A N 1
ATOM 719 C CA . ALA A 1 88 ? -28.868 2.020 24.778 1.00 77.06 88 ALA A CA 1
ATOM 720 C C . ALA A 1 88 ? -27.3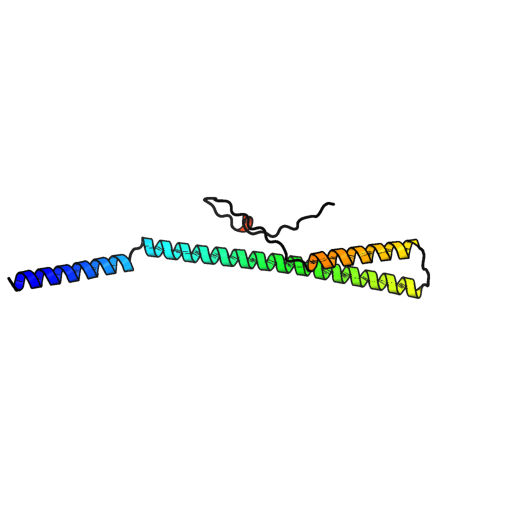50 1.773 24.663 1.00 77.06 88 ALA A C 1
ATOM 722 O O . ALA A 1 88 ? -26.831 1.709 23.546 1.00 77.06 88 ALA A O 1
ATOM 723 N N . ASP A 1 89 ? -26.660 1.552 25.785 1.00 76.69 89 ASP A N 1
ATOM 724 C CA . ASP A 1 89 ? -25.213 1.309 25.820 1.00 76.69 89 ASP A CA 1
ATOM 725 C C . ASP A 1 89 ? -24.867 -0.050 25.198 1.00 76.69 89 ASP A C 1
ATOM 727 O O . ASP A 1 89 ? -23.934 -0.163 24.400 1.00 76.69 89 ASP A O 1
ATOM 731 N N . LEU A 1 90 ? -25.676 -1.080 25.475 1.00 79.88 90 LEU A N 1
ATOM 732 C CA . LEU A 1 90 ? -25.526 -2.405 24.862 1.00 79.88 90 LEU A CA 1
ATOM 733 C C . LEU A 1 90 ? -25.730 -2.360 23.339 1.00 79.88 90 LEU A C 1
ATOM 735 O O . LEU A 1 90 ? -24.976 -2.985 22.585 1.00 79.88 90 LEU A O 1
ATOM 739 N N . ASN A 1 91 ? -26.714 -1.590 22.868 1.00 83.81 91 ASN A N 1
ATOM 740 C CA . ASN A 1 91 ? -26.946 -1.385 21.439 1.00 83.81 91 ASN A CA 1
ATOM 741 C C . ASN A 1 91 ? -25.793 -0.621 20.776 1.00 83.81 91 ASN A C 1
ATOM 743 O O . ASN A 1 91 ? -25.344 -1.009 19.693 1.00 83.81 91 ASN A O 1
ATOM 747 N N . GLN A 1 92 ? -25.258 0.408 21.438 1.00 83.94 92 GLN A N 1
ATOM 748 C CA . GLN A 1 92 ? -24.087 1.137 20.954 1.00 83.94 92 GLN A CA 1
ATOM 749 C C . GLN A 1 92 ? -22.850 0.230 20.877 1.00 83.94 92 GLN A C 1
ATOM 751 O O . GLN A 1 92 ? -22.113 0.269 19.889 1.00 83.94 92 GLN A O 1
ATOM 756 N N . MET A 1 93 ? -22.630 -0.629 21.873 1.00 84.31 93 MET A N 1
ATOM 757 C CA . MET A 1 93 ? -21.525 -1.588 21.861 1.00 84.31 93 MET A CA 1
ATOM 758 C C . MET A 1 93 ? -21.637 -2.591 20.721 1.00 84.31 93 MET A C 1
ATOM 760 O O . MET A 1 93 ? -20.653 -2.863 20.033 1.00 84.31 93 MET A O 1
ATOM 764 N N . LYS A 1 94 ? -22.842 -3.118 20.494 1.00 87.38 94 LYS A N 1
ATOM 765 C CA . LYS A 1 94 ? -23.119 -4.027 19.381 1.00 87.38 94 LYS A CA 1
ATOM 766 C C . LYS A 1 94 ? -22.840 -3.361 18.033 1.00 87.38 94 LYS A C 1
ATOM 768 O O . LYS A 1 94 ? -22.275 -4.003 17.150 1.00 87.38 94 LYS A O 1
ATOM 773 N N . TYR A 1 95 ? -23.198 -2.085 17.883 1.00 88.75 95 TYR A N 1
ATOM 774 C CA . TYR A 1 95 ? -22.881 -1.309 16.686 1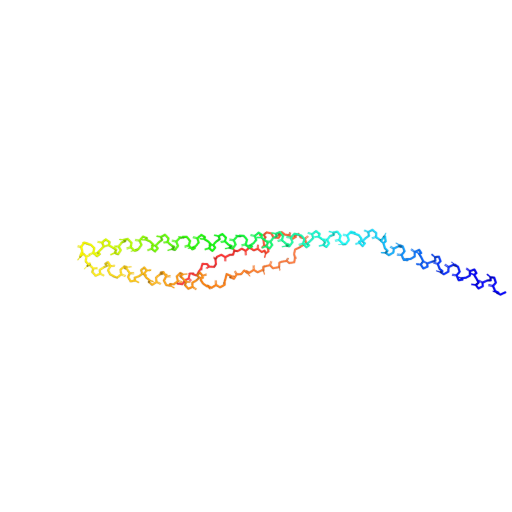.00 88.75 95 TYR A CA 1
ATOM 775 C C . TYR A 1 95 ? -21.364 -1.193 16.474 1.00 88.75 95 TYR A C 1
ATOM 777 O O . TYR A 1 95 ? -20.876 -1.601 15.422 1.00 88.75 95 TYR A O 1
ATOM 785 N N . LYS A 1 96 ? -20.610 -0.754 17.493 1.00 87.00 96 LYS A N 1
ATOM 786 C CA . LYS A 1 96 ? -19.139 -0.636 17.420 1.00 87.00 96 LYS A CA 1
ATOM 787 C C . LYS A 1 96 ? -18.459 -1.974 17.105 1.00 87.00 96 LYS A C 1
ATOM 789 O O . LYS A 1 96 ? -17.544 -2.033 16.292 1.00 87.00 96 LYS A O 1
ATOM 794 N N . LEU A 1 97 ? -18.935 -3.076 17.690 1.00 88.06 97 LEU A N 1
ATOM 795 C CA . LEU A 1 97 ? -18.443 -4.427 17.385 1.00 88.06 97 LEU A CA 1
ATOM 796 C C . LEU A 1 97 ? -18.667 -4.825 15.920 1.00 88.06 97 LEU A C 1
ATOM 798 O O . LEU A 1 97 ? -17.796 -5.441 15.301 1.00 88.06 97 LEU A O 1
ATOM 802 N N . ASN A 1 98 ? -19.830 -4.494 15.361 1.00 89.62 98 ASN A N 1
ATOM 803 C CA . ASN A 1 98 ? -20.120 -4.752 13.953 1.00 89.62 98 ASN A CA 1
ATOM 804 C C . ASN A 1 98 ? -19.235 -3.906 13.031 1.00 89.62 98 ASN A C 1
ATOM 806 O O . ASN A 1 98 ? -18.742 -4.426 12.029 1.00 89.62 98 ASN A O 1
ATOM 810 N N . GLU A 1 99 ? -18.999 -2.645 13.392 1.00 87.81 99 GLU A N 1
ATOM 811 C CA . GLU A 1 99 ? -18.102 -1.736 12.677 1.00 87.81 99 GLU A CA 1
ATOM 812 C C . GLU A 1 99 ? -16.664 -2.275 12.663 1.00 87.81 99 GLU A C 1
ATOM 814 O O . GLU A 1 99 ? -16.102 -2.475 11.587 1.00 87.81 99 GLU A O 1
ATOM 819 N N . PHE A 1 100 ? -16.114 -2.681 13.814 1.00 88.00 100 PHE A N 1
ATOM 820 C CA . PHE A 1 100 ? -14.781 -3.296 13.876 1.00 88.00 100 PHE A CA 1
ATOM 821 C C . PHE A 1 100 ? -14.665 -4.570 13.043 1.00 88.00 100 PHE A C 1
ATOM 823 O O . PHE A 1 100 ? -13.676 -4.771 12.338 1.00 88.00 100 PHE A O 1
ATOM 830 N N . ASN A 1 101 ? -15.682 -5.435 13.078 1.00 86.00 101 ASN A N 1
ATOM 831 C CA . ASN A 1 101 ? -15.711 -6.627 12.232 1.00 86.00 101 ASN A CA 1
ATOM 832 C C . ASN A 1 101 ? -15.709 -6.275 10.738 1.00 86.00 101 ASN A C 1
ATOM 834 O O . ASN A 1 101 ? -15.137 -7.012 9.930 1.00 86.00 101 ASN A O 1
ATOM 838 N N . HIS A 1 102 ? -16.356 -5.175 10.355 1.00 86.25 102 HIS A N 1
ATOM 839 C CA . HIS A 1 102 ? -16.358 -4.692 8.981 1.00 86.25 102 HIS A CA 1
ATOM 840 C C . HIS A 1 102 ? -14.987 -4.130 8.583 1.00 86.25 102 HIS A C 1
ATOM 842 O O . HIS A 1 102 ? -14.442 -4.526 7.552 1.00 86.25 102 HIS A O 1
ATOM 848 N N . GLU A 1 103 ? -14.389 -3.283 9.419 1.00 83.00 103 GLU A N 1
ATOM 849 C CA . GLU A 1 103 ? -13.064 -2.702 9.186 1.00 83.00 103 GLU A CA 1
ATOM 850 C C . GLU A 1 103 ? -11.964 -3.772 9.108 1.00 83.00 103 GLU A C 1
ATOM 852 O O . GLU A 1 103 ? -11.151 -3.760 8.180 1.00 83.00 103 GLU A O 1
ATOM 857 N N . LEU A 1 104 ? -11.987 -4.773 9.997 1.00 81.62 104 LEU A N 1
ATOM 858 C CA . LEU A 1 104 ? -11.071 -5.922 9.962 1.00 81.62 104 LEU A CA 1
ATOM 859 C C . LEU A 1 104 ? -11.149 -6.685 8.634 1.00 81.62 104 LEU A C 1
ATOM 861 O O . LEU A 1 104 ? -10.123 -7.068 8.065 1.00 81.62 104 LEU A O 1
ATOM 865 N N . LYS A 1 105 ? -12.361 -6.883 8.103 1.00 82.44 105 LYS A N 1
ATOM 866 C CA . LYS A 1 105 ? -12.568 -7.525 6.796 1.00 82.44 105 LYS A CA 1
ATOM 867 C C . LYS A 1 105 ? -12.043 -6.690 5.631 1.00 82.44 105 LYS A C 1
ATOM 869 O O . LYS A 1 105 ? -11.791 -7.254 4.572 1.00 82.44 105 LYS A O 1
ATOM 874 N N . HIS A 1 106 ? -11.905 -5.375 5.780 1.00 72.38 106 HIS A N 1
ATOM 875 C CA . HIS A 1 106 ? -11.340 -4.514 4.738 1.00 72.38 106 HIS A CA 1
ATOM 876 C C . HIS A 1 106 ? -9.821 -4.411 4.819 1.00 72.38 106 HIS A C 1
ATOM 878 O O . HIS A 1 106 ? -9.173 -4.444 3.780 1.00 72.38 106 HIS A O 1
ATOM 884 N N . ILE A 1 107 ? -9.238 -4.372 6.020 1.00 72.38 107 ILE A N 1
ATOM 885 C CA . ILE A 1 107 ? -7.773 -4.355 6.201 1.00 72.38 107 ILE A CA 1
ATOM 886 C C . ILE A 1 107 ? -7.134 -5.684 5.769 1.00 72.38 107 ILE A C 1
ATOM 888 O O . ILE A 1 107 ? -5.995 -5.710 5.314 1.00 72.38 107 ILE A O 1
ATOM 892 N N . THR A 1 108 ? -7.863 -6.795 5.891 1.00 68.50 108 THR A N 1
ATOM 893 C CA . THR A 1 108 ? -7.394 -8.126 5.467 1.00 68.50 108 THR A CA 1
ATOM 894 C C . THR A 1 108 ? -7.522 -8.378 3.963 1.00 68.50 108 THR A C 1
ATOM 896 O O . THR A 1 108 ? -7.001 -9.381 3.473 1.00 68.50 108 THR A O 1
ATOM 899 N N . LYS A 1 109 ? -8.187 -7.492 3.210 1.00 69.25 109 LYS A N 1
ATOM 900 C CA . LYS A 1 109 ? -8.262 -7.605 1.750 1.00 69.25 109 LYS A CA 1
ATOM 901 C C . LYS A 1 109 ? -6.976 -7.087 1.102 1.00 69.25 109 LYS A C 1
ATOM 903 O O . LYS A 1 109 ? -6.386 -6.128 1.598 1.00 69.25 109 LYS A O 1
ATOM 908 N N . PRO A 1 110 ? -6.562 -7.668 -0.037 1.00 63.94 110 PRO A N 1
ATOM 909 C CA . PRO A 1 110 ? -5.496 -7.095 -0.846 1.00 63.94 110 PRO A CA 1
ATOM 910 C C . PRO A 1 110 ? -5.848 -5.650 -1.214 1.00 63.94 110 PRO A C 1
ATOM 912 O O . PRO A 1 110 ? -6.951 -5.389 -1.700 1.00 63.94 110 PRO A O 1
ATOM 915 N N . VAL A 1 111 ? -4.923 -4.716 -0.987 1.00 63.19 111 VAL A N 1
ATOM 916 C CA . VAL A 1 111 ? -5.071 -3.340 -1.475 1.00 63.19 111 VAL A CA 1
ATOM 917 C C . VAL A 1 111 ? -5.044 -3.393 -3.000 1.00 63.19 111 VAL A C 1
ATOM 919 O O . VAL A 1 111 ? -4.055 -3.833 -3.588 1.00 63.19 111 VAL A O 1
ATOM 922 N N . LEU A 1 112 ? -6.143 -2.988 -3.637 1.00 58.75 112 LEU A N 1
ATOM 923 C CA . LEU A 1 112 ? -6.206 -2.863 -5.088 1.00 58.75 112 LEU A CA 1
ATOM 924 C C . LEU A 1 112 ? -5.357 -1.653 -5.489 1.00 58.75 112 LEU A C 1
ATOM 926 O O . LEU A 1 112 ? -5.690 -0.524 -5.142 1.00 58.75 112 LEU A O 1
ATOM 930 N N . VAL A 1 113 ? -4.255 -1.898 -6.190 1.00 58.25 113 VAL A N 1
ATOM 931 C CA . VAL A 1 113 ? -3.468 -0.842 -6.830 1.00 58.25 113 VAL A CA 1
ATOM 932 C C . VAL A 1 113 ? -3.930 -0.777 -8.279 1.00 58.25 113 VAL A C 1
ATOM 934 O O . VAL A 1 113 ? -3.732 -1.733 -9.029 1.00 58.25 113 VAL A O 1
ATOM 937 N N . GLU A 1 114 ? -4.594 0.312 -8.658 1.00 55.16 114 GLU A N 1
ATOM 938 C CA . GLU A 1 114 ? -4.977 0.549 -10.048 1.00 55.16 114 GLU A CA 1
ATOM 939 C C . GLU A 1 114 ? -3.808 1.201 -10.787 1.00 55.16 114 GLU A C 1
ATOM 941 O O . GLU A 1 114 ? -3.298 2.248 -10.391 1.00 55.16 114 GLU A O 1
ATOM 946 N N . LEU A 1 115 ? -3.355 0.535 -11.849 1.00 48.81 115 LEU A N 1
ATOM 947 C CA . LEU A 1 115 ? -2.342 1.057 -12.752 1.00 48.81 115 LEU A CA 1
ATOM 948 C C . LEU A 1 115 ? -3.055 1.810 -13.874 1.00 48.81 115 LEU A C 1
ATOM 950 O O . LEU A 1 115 ? -3.677 1.189 -14.737 1.00 48.81 115 LEU A O 1
ATOM 954 N N . HIS A 1 116 ? -2.942 3.133 -13.874 1.00 52.59 116 HIS A N 1
ATOM 955 C CA . HIS A 1 116 ? -3.457 3.964 -14.955 1.00 52.59 116 HIS A CA 1
ATOM 956 C C . HIS A 1 116 ? -2.331 4.174 -15.961 1.00 52.59 116 HIS A C 1
ATOM 958 O O . HIS A 1 116 ? -1.320 4.786 -15.637 1.00 52.59 116 HIS A O 1
ATOM 964 N N . THR A 1 117 ? -2.456 3.623 -17.171 1.00 48.91 117 THR A N 1
ATOM 965 C CA . THR A 1 117 ? -1.477 3.824 -18.252 1.00 48.91 117 THR A CA 1
ATOM 966 C C . THR A 1 117 ? -2.049 4.775 -19.298 1.00 48.91 117 THR A C 1
ATOM 968 O O . THR A 1 117 ? -2.777 4.343 -20.191 1.00 48.91 117 THR A O 1
ATOM 971 N N . GLU A 1 118 ? -1.719 6.062 -19.222 1.00 48.81 118 GLU A N 1
ATOM 972 C CA . GLU A 1 118 ? -1.963 6.981 -20.336 1.00 48.81 118 GLU A CA 1
ATOM 973 C C . GLU A 1 118 ? -0.757 7.001 -21.287 1.00 48.81 118 GLU A C 1
ATOM 975 O O . GLU A 1 118 ? 0.395 7.123 -20.863 1.00 48.81 118 GLU A O 1
ATOM 980 N N . LEU A 1 119 ? -1.022 6.893 -22.594 1.00 44.75 119 LEU A N 1
ATOM 981 C CA . LEU A 1 119 ? -0.031 7.063 -23.662 1.00 44.75 119 LEU A CA 1
ATOM 982 C C . LEU A 1 119 ? 0.296 8.558 -23.817 1.00 44.75 119 LEU A C 1
ATOM 984 O O . LEU A 1 119 ? -0.151 9.213 -24.755 1.00 44.75 119 LEU A O 1
ATOM 988 N N . SER A 1 120 ? 1.046 9.112 -22.865 1.00 48.16 120 SER A N 1
ATOM 989 C CA . SER A 1 120 ? 1.547 10.486 -22.924 1.00 48.16 120 SER A CA 1
ATOM 990 C C . SER A 1 120 ? 3.019 10.509 -23.334 1.00 48.16 120 SER A C 1
ATOM 992 O O . SER A 1 120 ? 3.849 9.793 -22.775 1.00 48.16 120 SER A O 1
ATOM 994 N N . ASN A 1 121 ? 3.369 11.405 -24.262 1.00 52.84 121 ASN A N 1
ATOM 995 C CA . ASN A 1 121 ? 4.761 11.689 -24.645 1.00 52.84 121 ASN A CA 1
ATOM 996 C C . ASN A 1 121 ? 5.569 12.348 -23.503 1.00 52.84 121 ASN A C 1
ATOM 998 O O . ASN A 1 121 ? 6.783 12.513 -23.615 1.00 52.84 121 ASN A O 1
ATOM 1002 N N . GLN A 1 122 ? 4.907 12.716 -22.401 1.00 52.75 122 GLN A N 1
ATOM 1003 C CA . GLN A 1 122 ? 5.509 13.113 -21.132 1.00 52.75 122 GLN A CA 1
ATOM 1004 C C . GLN A 1 122 ? 4.974 12.198 -20.030 1.00 52.75 122 GLN A C 1
ATOM 1006 O O . GLN A 1 122 ? 3.858 12.373 -19.541 1.00 52.75 122 GLN A O 1
ATOM 1011 N N . ILE A 1 123 ? 5.776 11.207 -19.639 1.00 58.06 123 ILE A N 1
ATOM 1012 C CA . ILE A 1 123 ? 5.394 10.260 -18.594 1.00 58.06 123 ILE A CA 1
ATOM 1013 C C . ILE A 1 123 ? 5.584 10.920 -17.223 1.00 58.06 123 ILE A C 1
ATOM 1015 O O . ILE A 1 123 ? 6.686 10.943 -16.668 1.00 58.06 123 ILE A O 1
ATOM 1019 N N . VAL A 1 124 ? 4.500 11.463 -16.668 1.00 61.94 124 VAL A N 1
ATOM 1020 C CA . VAL A 1 124 ? 4.442 11.917 -15.273 1.00 61.94 124 VAL A CA 1
ATOM 1021 C C . VAL A 1 124 ? 4.133 10.703 -14.398 1.00 61.94 124 VAL A C 1
ATOM 1023 O O . VAL A 1 124 ? 2.994 10.444 -14.027 1.00 61.94 124 VAL A O 1
ATOM 1026 N N . TRP A 1 125 ? 5.165 9.918 -14.088 1.00 58.84 125 TRP A N 1
ATOM 1027 C CA . TRP A 1 125 ? 5.034 8.627 -13.397 1.00 58.84 125 TRP A CA 1
ATOM 1028 C C . TRP A 1 125 ? 4.244 8.674 -12.082 1.00 58.84 125 TRP A C 1
ATOM 1030 O O . TRP A 1 125 ? 3.548 7.720 -11.744 1.00 58.84 125 TRP A O 1
ATOM 1040 N N . ASN A 1 126 ? 4.300 9.807 -11.381 1.00 56.41 126 ASN A N 1
ATOM 1041 C CA . ASN A 1 126 ? 3.604 10.042 -10.114 1.00 56.41 126 ASN A CA 1
ATOM 1042 C C . ASN A 1 126 ? 2.068 10.060 -10.258 1.00 56.41 126 ASN A C 1
ATOM 1044 O O . ASN A 1 126 ? 1.370 10.047 -9.250 1.00 56.41 126 ASN A O 1
ATOM 1048 N N . GLN A 1 127 ? 1.549 10.136 -11.488 1.00 59.50 127 GLN A N 1
ATOM 1049 C CA . GLN A 1 127 ? 0.118 10.112 -11.809 1.00 59.50 127 GLN A CA 1
ATOM 1050 C C . GLN A 1 127 ? -0.339 8.762 -12.386 1.00 59.50 127 GLN A C 1
ATOM 1052 O O . GLN A 1 127 ? -1.535 8.506 -12.436 1.00 59.50 127 GLN A O 1
ATOM 1057 N N . LEU A 1 128 ? 0.589 7.889 -12.799 1.00 58.00 128 LEU A N 1
ATOM 1058 C CA . LEU A 1 128 ? 0.264 6.584 -13.395 1.00 58.00 128 LEU A CA 1
ATOM 1059 C C . LEU A 1 128 ? 0.139 5.469 -12.350 1.00 58.00 128 LEU A C 1
ATOM 1061 O O . LEU A 1 128 ? -0.645 4.536 -12.517 1.00 58.00 128 LEU A O 1
ATOM 1065 N N . ILE A 1 129 ? 0.922 5.560 -11.271 1.00 55.03 129 ILE A N 1
ATOM 1066 C CA . ILE A 1 129 ? 0.902 4.594 -10.171 1.00 55.03 129 ILE A CA 1
ATOM 1067 C C . ILE A 1 129 ? 0.658 5.350 -8.870 1.00 55.03 129 ILE A C 1
ATOM 1069 O O . ILE A 1 129 ? 1.580 5.906 -8.273 1.00 55.03 129 ILE A O 1
ATOM 1073 N N . TYR A 1 130 ? -0.593 5.370 -8.426 1.00 60.25 130 TYR A N 1
ATOM 1074 C CA . TYR A 1 130 ? -0.989 6.005 -7.175 1.00 60.25 130 TYR A CA 1
ATOM 1075 C C . TYR A 1 130 ? -1.894 5.080 -6.365 1.00 60.25 130 TYR A C 1
ATOM 1077 O O . TYR A 1 130 ? -2.453 4.106 -6.868 1.00 60.25 130 TYR A O 1
ATOM 1085 N N . VAL A 1 131 ? -1.989 5.360 -5.070 1.00 56.47 131 VAL A N 1
ATOM 1086 C CA . VAL A 1 131 ? -2.863 4.625 -4.157 1.00 56.47 131 VAL A CA 1
ATOM 1087 C C . VAL A 1 131 ? -4.145 5.427 -3.999 1.00 56.47 131 VAL A C 1
ATOM 1089 O O . VAL A 1 131 ? -4.105 6.543 -3.486 1.00 56.47 131 VAL A O 1
ATOM 1092 N N . GLU A 1 132 ? -5.273 4.866 -4.424 1.00 61.28 132 GLU A N 1
ATOM 1093 C CA . GLU A 1 132 ? -6.589 5.466 -4.214 1.00 61.28 132 GLU A CA 1
ATOM 1094 C C . GLU A 1 132 ? -7.371 4.680 -3.166 1.00 61.28 132 GLU A C 1
ATOM 1096 O O . GLU A 1 132 ? -7.566 3.467 -3.271 1.00 61.28 132 GLU A O 1
ATOM 1101 N N . GLU A 1 133 ? -7.843 5.376 -2.137 1.00 50.16 133 GLU A N 1
ATOM 1102 C CA . GLU A 1 133 ? -8.776 4.797 -1.186 1.00 50.16 133 GLU A CA 1
ATOM 1103 C C . GLU A 1 133 ? -10.193 4.903 -1.756 1.00 50.16 133 GLU A C 1
ATOM 1105 O O . GLU A 1 133 ? -10.827 5.957 -1.688 1.00 50.16 133 GLU A O 1
ATOM 1110 N N . LYS A 1 134 ? -10.712 3.804 -2.322 1.00 51.62 134 LYS A N 1
ATOM 1111 C CA . LYS A 1 134 ? -12.119 3.754 -2.738 1.00 51.62 134 LYS A CA 1
ATOM 1112 C C . LYS A 1 134 ? -13.014 3.913 -1.513 1.00 51.62 134 LYS A C 1
ATOM 1114 O O . LYS A 1 134 ? -13.161 3.000 -0.700 1.00 51.62 134 LYS A O 1
ATOM 1119 N N . SER A 1 135 ? -13.620 5.090 -1.404 1.00 41.09 135 SER A N 1
ATOM 1120 C CA . SER A 1 135 ? -14.673 5.376 -0.440 1.00 41.09 135 SER A CA 1
ATOM 1121 C C . SER A 1 135 ? -15.918 4.602 -0.866 1.00 41.09 135 SER A C 1
ATOM 1123 O O . SER A 1 135 ? -16.610 5.004 -1.798 1.00 41.09 135 SER A O 1
ATOM 1125 N N . ASN A 1 136 ? -16.202 3.472 -0.219 1.00 39.38 136 ASN A N 1
ATOM 1126 C CA . ASN A 1 136 ? -17.479 2.787 -0.409 1.00 39.38 136 ASN A CA 1
ATOM 1127 C C . ASN A 1 136 ? -18.574 3.647 0.244 1.00 39.38 136 ASN A C 1
ATOM 1129 O O . ASN A 1 136 ? -18.824 3.525 1.439 1.00 39.38 136 ASN A O 1
ATOM 1133 N N . HIS A 1 137 ? -19.185 4.557 -0.518 1.00 34.78 137 HIS A N 1
ATOM 1134 C CA . HIS A 1 137 ? -20.489 5.119 -0.172 1.00 34.78 137 HIS A CA 1
ATOM 1135 C C . HIS A 1 137 ? -21.559 4.093 -0.550 1.00 34.78 137 HIS A C 1
ATOM 1137 O O . HIS A 1 137 ? -21.915 3.973 -1.721 1.00 34.78 137 HIS A O 1
ATOM 1143 N N . THR A 1 138 ? -22.049 3.365 0.451 1.00 34.19 138 THR A N 1
ATOM 1144 C CA . THR A 1 138 ? -23.344 2.666 0.439 1.00 34.19 138 THR A CA 1
ATOM 1145 C C . THR A 1 138 ? -23.855 2.570 1.857 1.00 34.19 138 THR A C 1
ATOM 1147 O O . THR A 1 138 ? -23.053 2.131 2.712 1.00 34.19 138 THR A O 1
#

Radius of gyration: 33.05 Å; chains: 1; bounding box: 78×30×96 Å

Foldseek 3Di:
DVVVVVVVVVVVVVVVVVVVVCVVPVVVVVVVVVVVVVVVVVVVVLVVVQVVVVVVVLVVLVVVLVVLVVVLVVVVVVCVVVVPDDVVVVVVNVVSVVVSVVSVVVSPDPQDWDAADDPDPDCPSNVRTHRDDPDPDD

Secondary structure (DSSP, 8-state):
-HHHHHHHHHHHHHHHHHHHHHHHT-HHHHHHHHHHHHHHHHHHHHHHHHHHHHHHHHHHHHHHHHHHHHHHHHHHHHHHHHT---HHHHHHHHHHHHHHHHHHHHHTSPP---B-----SS--HHHHB---------